Protein AF-A0A920BC83-F1 (afdb_monomer)

Foldseek 3Di:
DPPPPVVPVVPPDDDPDDDPDPDDDDDDDDDVPDDPAFFEKDWDDDPVQPPQDVQWGKIKIATPVARQWIKIFIAHVVRATAKIWIGDDQKIWIQGVPPAIFIWGWPVVVDPDPDPPPPPDDTDTDTDPDPVVNVVVLVNLVRYAYPPVCRVVSCVRSPD

pLDDT: mean 72.92, std 22.59, range [27.86, 96.5]

Structure (mmCIF, N/CA/C/O backbone):
data_AF-A0A920BC83-F1
#
_entry.id   AF-A0A920BC83-F1
#
loop_
_atom_site.group_PDB
_atom_site.id
_atom_site.type_symbol
_atom_site.label_atom_id
_atom_site.label_alt_id
_atom_site.label_comp_id
_atom_site.label_asym_id
_atom_site.label_entity_id
_atom_site.label_seq_id
_atom_site.pdbx_PDB_ins_code
_atom_site.Cartn_x
_atom_site.Cartn_y
_atom_site.Cartn_z
_atom_site.occupancy
_atom_site.B_iso_or_equiv
_atom_site.auth_seq_id
_atom_site.auth_comp_id
_atom_site.auth_asym_id
_atom_site.auth_atom_id
_atom_site.pdbx_PDB_model_num
ATOM 1 N N . MET A 1 1 ? -12.612 -16.344 -35.325 1.00 45.12 1 MET A N 1
ATOM 2 C CA . MET A 1 1 ? -12.568 -17.540 -34.449 1.00 45.12 1 MET A CA 1
ATOM 3 C C . MET A 1 1 ? -13.727 -18.509 -34.738 1.00 45.12 1 MET A C 1
ATOM 5 O O . MET A 1 1 ? -14.613 -18.660 -33.910 1.00 45.12 1 MET A O 1
ATOM 9 N N . LYS A 1 2 ? -13.766 -19.165 -35.908 1.00 48.12 2 LYS A N 1
ATOM 10 C CA . LYS A 1 2 ? -14.780 -20.207 -36.217 1.00 48.12 2 LYS A CA 1
ATOM 11 C C . LYS A 1 2 ? -14.177 -21.565 -36.607 1.00 48.12 2 LYS A C 1
ATOM 13 O O . LYS A 1 2 ? -14.914 -22.513 -36.824 1.00 48.12 2 LYS A O 1
ATOM 18 N N . THR A 1 3 ? -12.850 -21.685 -36.632 1.00 53.97 3 THR A N 1
ATOM 19 C CA . THR A 1 3 ? -12.171 -22.837 -37.254 1.00 53.97 3 THR A CA 1
ATOM 20 C C . THR A 1 3 ? -11.583 -23.840 -36.252 1.00 53.97 3 THR A C 1
ATOM 22 O O . THR A 1 3 ? -11.232 -24.945 -36.644 1.00 53.97 3 THR A O 1
ATOM 25 N N . LEU A 1 4 ? -11.515 -23.507 -34.955 1.00 46.91 4 LEU A N 1
ATOM 26 C CA . LEU A 1 4 ? -11.003 -24.412 -33.907 1.00 46.91 4 LEU A CA 1
ATOM 27 C C . LEU A 1 4 ? -12.107 -25.196 -33.174 1.00 46.91 4 LEU A C 1
ATOM 29 O O . LEU A 1 4 ? -11.830 -26.248 -32.610 1.00 46.91 4 LEU A O 1
ATOM 33 N N . ARG A 1 5 ? -13.367 -24.738 -33.236 1.00 45.44 5 ARG A N 1
ATOM 34 C CA . ARG A 1 5 ? -14.498 -25.359 -32.522 1.00 45.44 5 ARG A CA 1
ATOM 35 C C . ARG A 1 5 ? -14.931 -26.696 -33.142 1.00 45.44 5 ARG A C 1
ATOM 37 O O . ARG A 1 5 ? -15.176 -27.652 -32.422 1.00 45.44 5 ARG A O 1
ATOM 44 N N . ASN A 1 6 ? -14.895 -26.805 -34.471 1.00 45.97 6 ASN A N 1
ATOM 45 C CA . ASN A 1 6 ? -15.348 -28.009 -35.182 1.00 45.97 6 ASN A CA 1
ATOM 46 C C . ASN A 1 6 ? -14.375 -29.200 -35.109 1.00 45.97 6 ASN A C 1
ATOM 48 O O . ASN A 1 6 ? -14.723 -30.290 -35.549 1.00 45.97 6 ASN A O 1
ATOM 52 N N . LYS A 1 7 ? -13.154 -29.021 -34.582 1.00 47.34 7 LYS A N 1
ATOM 53 C CA . LYS A 1 7 ? -12.143 -30.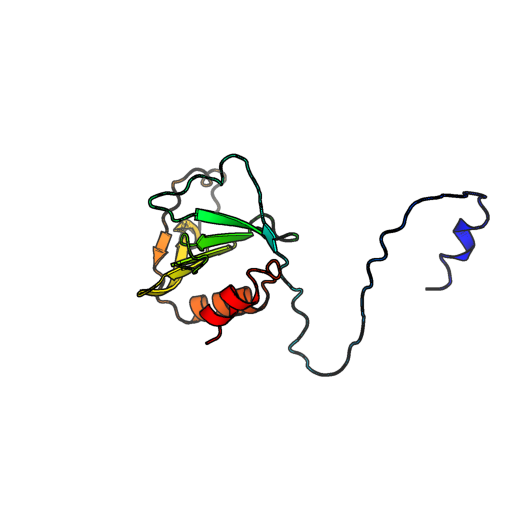093 -34.544 1.00 47.34 7 LYS A CA 1
ATOM 54 C C . LYS A 1 7 ? -12.144 -30.892 -33.234 1.00 47.34 7 LYS A C 1
ATOM 56 O O . LYS A 1 7 ? -11.537 -31.955 -33.189 1.00 47.34 7 LYS A O 1
ATOM 61 N N . MET A 1 8 ? -12.823 -30.406 -32.191 1.00 45.94 8 MET A N 1
ATOM 62 C CA . MET A 1 8 ? -12.816 -31.026 -30.856 1.00 45.94 8 MET A CA 1
ATOM 63 C C . MET A 1 8 ? -14.079 -31.847 -30.546 1.00 45.94 8 MET A C 1
ATOM 65 O O . MET A 1 8 ? -14.011 -32.752 -29.721 1.00 45.94 8 MET A O 1
ATOM 69 N N . GLU A 1 9 ? -15.194 -31.614 -31.246 1.00 46.41 9 GLU A N 1
ATOM 70 C CA . GLU A 1 9 ? -16.441 -32.384 -31.062 1.00 46.41 9 GLU A CA 1
ATOM 71 C C . GLU A 1 9 ? -16.430 -33.742 -31.794 1.00 46.41 9 GLU A C 1
ATOM 73 O O . GLU A 1 9 ? -17.108 -34.673 -31.372 1.00 46.41 9 GLU A O 1
ATOM 78 N N . ASN A 1 10 ? -15.584 -33.915 -32.817 1.00 49.25 10 ASN A N 1
ATOM 79 C CA . ASN A 1 10 ? -15.471 -35.175 -33.572 1.00 49.25 10 ASN A CA 1
ATOM 80 C C . ASN A 1 10 ? -14.663 -36.286 -32.869 1.00 49.25 10 ASN A C 1
ATOM 82 O O . ASN A 1 10 ? -14.542 -37.375 -33.421 1.00 49.25 10 ASN A O 1
ATOM 86 N N . ASN A 1 11 ? -14.126 -36.041 -31.668 1.00 47.41 11 ASN A N 1
ATOM 87 C CA . ASN A 1 11 ? -13.285 -37.005 -30.942 1.00 47.41 11 ASN A CA 1
ATOM 88 C C . ASN A 1 11 ? -13.915 -37.547 -29.644 1.00 47.41 11 ASN A C 1
ATOM 90 O O . ASN A 1 11 ? -13.211 -38.153 -28.843 1.00 47.41 11 ASN A O 1
ATOM 94 N N . GLY A 1 12 ? -15.222 -37.358 -29.420 1.00 44.09 12 GLY A N 1
ATOM 95 C CA . GLY A 1 12 ? -15.964 -38.115 -28.397 1.00 44.09 12 GLY A CA 1
ATOM 96 C C . GLY A 1 12 ? -15.496 -37.943 -26.943 1.00 44.09 12 GLY A C 1
ATOM 97 O O . GLY A 1 12 ? -15.760 -38.807 -26.110 1.00 44.09 12 GLY A O 1
ATOM 98 N N . LEU A 1 13 ? -14.812 -36.846 -26.609 1.00 35.84 13 LEU A N 1
ATOM 99 C CA . LEU A 1 13 ? -14.359 -36.567 -25.245 1.00 35.84 13 LEU A CA 1
ATOM 100 C C . LEU A 1 13 ? -15.444 -35.806 -24.472 1.00 35.84 13 LEU A C 1
ATOM 102 O O . LEU A 1 13 ? -15.517 -34.580 -24.500 1.00 35.84 13 LEU A O 1
ATOM 106 N N . SER A 1 14 ? -16.291 -36.553 -23.761 1.00 39.16 14 SER A N 1
ATOM 107 C CA . SER A 1 14 ? -17.115 -36.014 -22.676 1.00 39.16 14 SER A CA 1
ATOM 108 C C . SER A 1 14 ? -16.209 -35.687 -21.492 1.00 39.16 14 SER A C 1
ATOM 110 O O . SER A 1 14 ? -15.689 -36.593 -20.843 1.00 39.16 14 SER A O 1
ATOM 112 N N . MET A 1 15 ? -16.050 -34.404 -21.177 1.00 34.72 15 MET A N 1
ATOM 113 C CA . MET A 1 15 ? -15.323 -33.970 -19.989 1.00 34.72 15 MET A CA 1
ATOM 114 C C . MET A 1 15 ? -16.243 -33.123 -19.113 1.00 34.72 15 MET A C 1
ATOM 116 O O . MET A 1 15 ? -16.402 -31.919 -19.303 1.00 34.72 15 MET A O 1
ATOM 120 N N . HIS A 1 16 ? -16.858 -33.787 -18.133 1.00 40.78 16 HIS A N 1
ATOM 121 C CA . HIS A 1 16 ? -17.297 -33.139 -16.904 1.00 40.78 16 HIS A CA 1
ATOM 122 C C . HIS A 1 16 ? -16.063 -32.499 -16.257 1.00 40.78 16 HIS A C 1
ATOM 124 O O . HIS A 1 16 ? -15.235 -33.175 -15.655 1.00 40.78 16 HIS A O 1
ATOM 130 N N . SER A 1 17 ? -15.913 -31.193 -16.436 1.00 28.38 17 SER A N 1
ATOM 131 C CA . SER A 1 17 ? -14.898 -30.381 -15.781 1.00 28.38 17 SER A CA 1
ATOM 132 C C . SER A 1 17 ? -15.529 -29.026 -15.506 1.00 28.38 17 SER A C 1
ATOM 134 O O . SER A 1 17 ? -15.891 -28.277 -16.416 1.00 28.38 17 SER A O 1
ATOM 136 N N . ILE A 1 18 ? -15.750 -28.775 -14.219 1.00 33.50 18 ILE A N 1
ATOM 137 C CA . ILE A 1 18 ? -16.287 -27.539 -13.661 1.00 33.50 18 ILE A CA 1
ATOM 138 C C . ILE A 1 18 ? -15.388 -26.397 -14.143 1.00 33.50 18 ILE A C 1
ATOM 140 O O . ILE A 1 18 ? -14.271 -26.212 -13.671 1.00 33.50 18 ILE A O 1
ATOM 144 N N . THR A 1 19 ? -15.861 -25.678 -15.157 1.00 28.66 19 THR A N 1
ATOM 145 C CA . THR A 1 19 ? -15.126 -24.580 -15.777 1.00 28.66 19 THR A CA 1
ATOM 146 C C . THR A 1 19 ? -15.439 -23.315 -14.988 1.00 28.66 19 THR A C 1
ATOM 148 O O . THR A 1 19 ? -16.552 -22.791 -15.070 1.00 28.66 19 THR A O 1
ATOM 151 N N . TYR A 1 20 ? -14.471 -22.830 -14.207 1.00 28.48 20 TYR A N 1
ATOM 152 C CA . TYR A 1 20 ? -14.525 -21.498 -13.610 1.00 28.48 20 TYR A CA 1
ATOM 153 C C . TYR A 1 20 ? -14.664 -20.474 -14.738 1.00 28.48 20 TYR A C 1
ATOM 155 O O . TYR A 1 20 ? -13.798 -20.324 -15.600 1.00 28.48 20 TYR A O 1
ATOM 163 N N . LYS A 1 21 ? -15.821 -19.820 -14.781 1.00 27.86 21 LYS A N 1
ATOM 164 C CA . LYS A 1 21 ? -16.197 -18.868 -15.820 1.00 27.86 21 LYS A CA 1
ATOM 165 C C . LYS A 1 21 ? -15.518 -17.531 -15.518 1.00 27.86 21 LYS A C 1
ATOM 167 O O . LYS A 1 21 ? -16.116 -16.671 -14.884 1.00 27.86 21 LYS A O 1
ATOM 172 N N . ILE A 1 22 ? -14.269 -17.362 -15.951 1.00 33.88 22 ILE A N 1
ATOM 173 C CA . ILE A 1 22 ? -13.614 -16.048 -15.974 1.00 33.88 22 ILE A CA 1
ATOM 174 C C . ILE A 1 22 ? -14.342 -15.208 -17.030 1.00 33.88 22 ILE A C 1
ATOM 176 O O . ILE A 1 22 ? -14.239 -15.462 -18.232 1.00 33.88 22 ILE A O 1
ATOM 180 N N . ILE A 1 23 ? -15.143 -14.242 -16.586 1.00 33.47 23 ILE A N 1
ATOM 181 C CA . ILE A 1 23 ? -15.820 -13.295 -17.473 1.00 33.47 23 ILE A CA 1
ATOM 182 C C . ILE A 1 23 ? -14.829 -12.167 -17.780 1.00 33.47 23 ILE A C 1
ATOM 184 O O . ILE A 1 23 ? -14.712 -11.210 -17.024 1.00 33.47 23 ILE A O 1
ATOM 188 N N . LEU A 1 24 ? -14.120 -12.268 -18.905 1.00 30.44 24 LEU A N 1
ATOM 189 C CA . LEU A 1 24 ? -13.396 -11.134 -19.485 1.00 30.44 24 LEU A CA 1
ATOM 190 C C . LEU A 1 24 ? -14.408 -10.212 -20.179 1.00 30.44 24 LEU A C 1
ATOM 192 O O . LEU A 1 24 ? -14.850 -10.486 -21.298 1.00 30.44 24 LEU A O 1
ATOM 196 N N . HIS A 1 25 ? -14.795 -9.119 -19.522 1.00 34.47 25 HIS A N 1
ATOM 197 C CA . HIS A 1 25 ? -15.542 -8.043 -20.172 1.00 34.47 25 HIS A CA 1
ATOM 198 C C . HIS A 1 25 ? -14.594 -7.210 -21.047 1.00 34.47 25 HIS A C 1
ATOM 200 O O . HIS A 1 25 ? -13.909 -6.309 -20.580 1.00 34.47 25 HIS A O 1
ATOM 206 N N . SER A 1 26 ? -14.583 -7.504 -22.348 1.00 36.25 26 SER A N 1
ATOM 207 C CA . SER A 1 26 ? -14.062 -6.601 -23.376 1.00 36.25 26 SER A CA 1
ATOM 208 C C . SER A 1 26 ? -15.147 -5.591 -23.759 1.00 36.25 26 SER A C 1
ATOM 210 O O . SER A 1 26 ? -16.175 -5.958 -24.334 1.00 36.25 26 SER A O 1
ATOM 212 N N . LYS A 1 27 ? -14.911 -4.313 -23.456 1.00 37.62 27 LYS A N 1
ATOM 213 C CA . LYS A 1 27 ? -15.493 -3.179 -24.182 1.00 37.62 27 LYS A CA 1
ATOM 214 C C . LYS A 1 27 ? -14.438 -2.086 -24.315 1.00 37.62 27 LYS A C 1
ATOM 216 O O . LYS A 1 27 ? -14.280 -1.242 -23.444 1.00 37.62 27 LYS A O 1
ATOM 221 N N . GLU A 1 28 ? -13.739 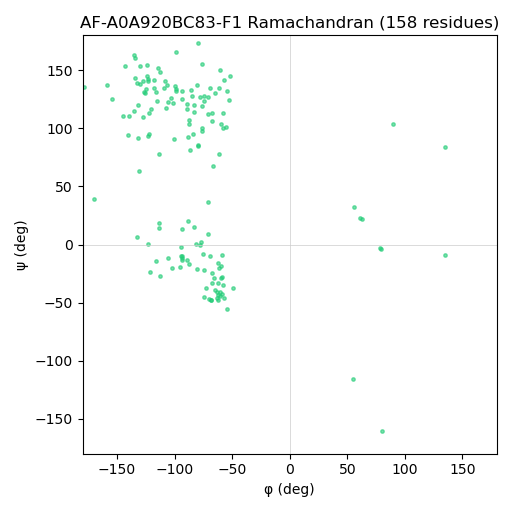-2.102 -25.443 1.00 45.53 28 GLU A N 1
ATOM 222 C CA . GLU A 1 28 ? -13.051 -0.920 -25.953 1.00 45.53 28 GLU A CA 1
ATOM 223 C C . GLU A 1 28 ? -14.082 0.053 -26.536 1.00 45.53 28 GLU A C 1
ATOM 225 O O . GLU A 1 28 ? -14.871 -0.328 -27.407 1.00 45.53 28 GLU A O 1
ATOM 230 N N . LYS A 1 29 ? -14.037 1.317 -26.098 1.00 37.97 29 LYS A N 1
ATOM 231 C CA . LYS A 1 29 ? -13.780 2.473 -26.976 1.00 37.97 29 LYS A CA 1
ATOM 232 C C . LYS A 1 29 ? -13.757 3.796 -26.194 1.00 37.97 29 LYS A C 1
ATOM 234 O O . LYS A 1 29 ? -14.694 4.097 -25.469 1.00 37.97 29 LYS A O 1
ATOM 239 N N . GLN A 1 30 ? -12.742 4.597 -26.542 1.00 36.47 30 GLN A N 1
ATOM 240 C CA . GLN A 1 30 ? -12.510 6.033 -26.291 1.00 36.47 30 GLN A CA 1
ATOM 241 C C . GLN A 1 30 ? -11.767 6.403 -24.996 1.00 36.47 30 GLN A C 1
ATOM 243 O O . GLN A 1 30 ? -12.333 6.425 -23.913 1.00 36.47 30 GLN A O 1
ATOM 248 N N . GLY A 1 31 ? -10.486 6.758 -25.166 1.00 35.56 31 GLY A N 1
ATOM 249 C CA . GLY A 1 31 ? -9.596 7.288 -24.130 1.00 35.56 31 GLY A CA 1
ATOM 250 C C . GLY A 1 31 ? -8.227 6.612 -24.169 1.00 35.56 31 GLY A C 1
ATOM 251 O O . GLY A 1 31 ? -7.989 5.657 -23.443 1.00 35.56 31 GLY A O 1
ATOM 252 N N . PHE A 1 32 ? -7.328 7.087 -25.030 1.00 39.38 32 PHE A N 1
ATOM 253 C CA . PHE A 1 32 ? -5.983 6.543 -25.290 1.00 39.38 32 PHE A CA 1
ATOM 254 C C . PHE A 1 32 ? -4.980 6.757 -24.123 1.00 39.38 32 PHE A C 1
ATOM 256 O O . PHE A 1 32 ? -3.798 6.976 -24.345 1.00 39.38 32 PHE A O 1
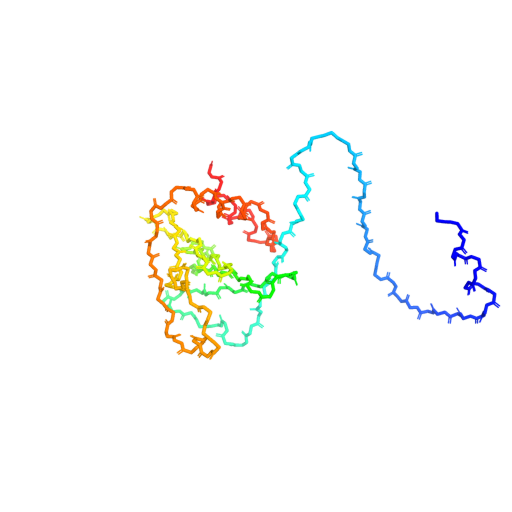ATOM 263 N N . TRP A 1 33 ? -5.454 6.671 -22.875 1.00 39.81 33 TRP A N 1
ATOM 264 C CA . TRP A 1 33 ? -4.647 6.646 -21.644 1.00 39.81 33 TRP A CA 1
ATOM 265 C C . TRP A 1 33 ? -5.067 5.528 -20.669 1.00 39.81 33 TRP A C 1
ATOM 267 O O . TRP A 1 33 ? -4.541 5.446 -19.567 1.00 39.81 33 TRP A O 1
ATOM 277 N N . MET A 1 34 ? -5.985 4.634 -21.059 1.00 41.91 34 MET A N 1
ATOM 278 C CA . MET A 1 34 ? -6.473 3.546 -20.204 1.00 41.91 34 MET A CA 1
ATOM 279 C C . MET A 1 34 ? -6.267 2.176 -20.851 1.00 41.91 34 MET A C 1
ATOM 281 O O . MET A 1 34 ? -7.142 1.742 -21.583 1.00 41.91 34 MET A O 1
ATOM 285 N N . THR A 1 35 ? -5.155 1.491 -20.571 1.00 50.69 35 THR A N 1
ATOM 286 C CA . THR A 1 35 ? -5.056 0.007 -20.561 1.00 50.69 35 THR A CA 1
ATOM 287 C C . THR A 1 35 ? -3.711 -0.449 -19.972 1.00 50.69 35 THR A C 1
ATOM 289 O O . THR A 1 35 ? -3.085 -1.383 -20.476 1.00 50.69 35 THR A O 1
ATOM 292 N N . ALA A 1 36 ? -3.205 0.197 -18.921 1.00 65.81 36 ALA A N 1
ATOM 293 C CA . ALA A 1 36 ? -2.214 -0.497 -18.105 1.00 65.81 36 ALA A CA 1
ATOM 294 C C . ALA A 1 36 ? -2.990 -1.538 -17.290 1.00 65.81 36 ALA A C 1
ATOM 296 O O . ALA A 1 36 ? -3.973 -1.187 -16.639 1.00 65.81 36 ALA A O 1
ATOM 297 N N . ARG A 1 37 ? -2.624 -2.822 -17.391 1.00 82.44 37 ARG A N 1
ATOM 298 C CA . ARG A 1 37 ? -3.307 -3.872 -16.622 1.00 82.44 37 ARG A CA 1
ATOM 299 C C . ARG A 1 37 ? -3.236 -3.541 -15.123 1.00 82.44 37 ARG A C 1
ATOM 301 O O . ARG A 1 37 ? -2.186 -3.030 -14.692 1.00 82.44 37 ARG A O 1
ATOM 308 N N . PRO A 1 38 ? -4.320 -3.804 -14.368 1.00 90.31 38 PRO A N 1
ATOM 309 C CA . PRO A 1 38 ? -4.296 -3.663 -12.923 1.00 90.31 38 PRO A CA 1
ATOM 310 C C . PRO A 1 38 ? -3.250 -4.604 -12.327 1.00 90.31 38 PRO A C 1
ATOM 312 O O . PRO A 1 38 ? -2.948 -5.659 -12.884 1.00 90.31 38 PRO A O 1
ATOM 315 N N . LEU A 1 39 ? -2.681 -4.188 -11.204 1.00 94.56 39 LEU A N 1
ATOM 316 C CA . LEU A 1 39 ? -1.724 -4.945 -10.413 1.00 94.56 39 LEU A CA 1
ATOM 317 C C . LEU A 1 39 ? -2.492 -5.543 -9.240 1.00 94.56 39 LEU A C 1
ATOM 319 O O . LEU A 1 39 ? -2.666 -4.893 -8.212 1.00 94.56 39 LEU A O 1
ATOM 323 N N . ILE A 1 40 ? -3.005 -6.755 -9.425 1.00 96.19 40 ILE A N 1
ATOM 324 C CA . ILE A 1 40 ? -3.878 -7.408 -8.447 1.00 96.19 40 ILE A CA 1
ATOM 325 C C . ILE A 1 40 ? -3.029 -7.960 -7.302 1.00 96.19 40 ILE A C 1
ATOM 327 O O . ILE A 1 40 ? -2.073 -8.702 -7.532 1.00 96.19 40 ILE A O 1
ATOM 331 N N . PHE A 1 41 ? -3.380 -7.601 -6.071 1.00 96.50 41 PHE A N 1
ATOM 332 C CA . PHE A 1 41 ? -2.736 -8.053 -4.845 1.00 96.50 41 PHE A CA 1
ATOM 333 C C . PHE A 1 41 ? -3.623 -9.025 -4.071 1.00 96.50 41 PHE A C 1
ATOM 335 O O . PHE A 1 41 ? -4.826 -8.821 -3.910 1.00 96.50 41 PHE A O 1
ATOM 342 N N . TYR A 1 42 ? -2.998 -10.047 -3.494 1.00 94.44 42 TYR A N 1
ATOM 343 C CA . TYR A 1 42 ? -3.644 -10.975 -2.570 1.00 94.44 42 TYR A CA 1
ATOM 344 C C . TYR A 1 42 ? -2.903 -11.019 -1.232 1.00 94.44 42 TYR A C 1
ATOM 346 O O . TYR A 1 42 ? -1.678 -10.897 -1.169 1.00 94.44 42 TYR A O 1
ATOM 354 N N . GLU A 1 43 ? -3.653 -11.185 -0.140 1.00 93.44 43 GLU A N 1
ATOM 355 C CA . GLU A 1 43 ? -3.085 -11.282 1.208 1.00 93.44 43 GLU A CA 1
ATOM 356 C C . GLU A 1 43 ? -2.346 -12.617 1.384 1.00 93.44 43 GLU A C 1
ATOM 358 O O . GLU A 1 43 ? -2.907 -13.700 1.196 1.00 93.44 43 GLU A O 1
ATOM 363 N N . ILE A 1 44 ? -1.090 -12.545 1.813 1.00 90.06 44 ILE A N 1
ATOM 364 C CA . ILE A 1 44 ? -0.285 -13.696 2.205 1.00 90.06 44 ILE A CA 1
ATOM 365 C C . ILE A 1 44 ? -0.552 -13.979 3.682 1.00 90.06 44 ILE A C 1
ATOM 367 O O . ILE A 1 44 ? -0.020 -13.315 4.574 1.00 90.06 44 ILE A O 1
ATOM 371 N N . LYS A 1 45 ? -1.347 -15.012 3.953 1.00 83.81 45 LYS A N 1
ATOM 372 C CA . LYS A 1 45 ? -1.594 -15.480 5.320 1.00 83.81 45 LYS A CA 1
ATOM 373 C C . LYS A 1 45 ? -0.550 -16.520 5.703 1.00 83.81 45 LYS A C 1
ATOM 375 O O . LYS A 1 45 ? -0.500 -17.597 5.116 1.00 83.81 45 LYS A O 1
ATOM 380 N N . SER A 1 46 ? 0.267 -16.227 6.712 1.00 68.56 46 SER A N 1
ATOM 381 C CA . SER A 1 46 ? 1.148 -17.221 7.329 1.00 68.56 46 SER A CA 1
ATOM 382 C C . SER A 1 46 ? 0.896 -17.317 8.834 1.00 68.56 46 SER A C 1
ATOM 384 O O . SER A 1 46 ? 0.482 -16.357 9.477 1.00 68.56 46 SER A O 1
ATOM 386 N N . GLN A 1 47 ? 1.201 -18.459 9.446 1.00 60.44 47 GLN A N 1
ATOM 387 C CA . GLN A 1 47 ? 1.136 -18.582 10.911 1.00 60.44 47 GLN A CA 1
ATOM 388 C C . GLN A 1 47 ? 2.126 -17.638 11.629 1.00 60.44 47 GLN A C 1
ATOM 390 O O . GLN A 1 47 ? 1.975 -17.374 12.813 1.00 60.44 47 GLN A O 1
ATOM 395 N N . LYS A 1 48 ? 3.123 -17.092 10.913 1.00 54.75 48 LYS A N 1
ATOM 396 C CA . LYS A 1 48 ? 4.092 -16.112 11.430 1.00 54.75 48 LYS A CA 1
ATOM 397 C C . LYS A 1 48 ? 3.636 -14.654 11.283 1.00 54.75 48 LYS A C 1
ATOM 399 O O . LYS A 1 48 ? 4.236 -13.778 11.883 1.00 54.75 48 LYS A O 1
ATOM 404 N N . THR A 1 49 ? 2.596 -14.351 10.501 1.00 50.81 49 THR A N 1
ATOM 405 C CA . THR A 1 49 ? 2.098 -12.963 10.326 1.00 50.81 49 THR A CA 1
ATOM 406 C C . THR A 1 49 ? 1.264 -12.461 11.512 1.00 50.81 49 THR A C 1
ATOM 408 O O . THR A 1 49 ? 0.796 -11.328 11.510 1.00 50.81 49 THR A O 1
ATOM 411 N N . GLU A 1 50 ? 1.109 -13.274 12.558 1.00 53.25 50 GLU A N 1
ATOM 412 C CA . GLU A 1 50 ? 0.442 -12.909 13.814 1.00 53.25 50 GLU A CA 1
ATOM 413 C C . GLU A 1 50 ? 1.400 -12.269 14.840 1.00 53.25 50 GLU A C 1
ATOM 415 O O . GLU A 1 50 ? 1.134 -12.237 16.038 1.00 53.25 50 GLU A O 1
ATOM 420 N N . HIS A 1 51 ? 2.542 -11.743 14.392 1.00 52.72 51 HIS A N 1
ATOM 421 C CA . HIS A 1 51 ? 3.427 -10.963 15.252 1.00 52.72 51 HIS A CA 1
ATOM 422 C C . HIS A 1 51 ? 2.893 -9.534 15.384 1.00 52.72 51 HIS A C 1
ATOM 424 O O . HIS A 1 51 ? 3.285 -8.635 14.644 1.00 52.72 51 HIS A O 1
ATOM 430 N N . SER A 1 52 ? 1.984 -9.326 16.340 1.00 61.66 52 SER A N 1
ATOM 431 C CA . SER A 1 52 ? 1.631 -7.982 16.790 1.00 61.66 52 SER A CA 1
ATOM 432 C C . SER A 1 52 ? 2.739 -7.445 17.694 1.00 61.66 52 SER A C 1
ATOM 434 O O . SER A 1 52 ? 2.997 -8.023 18.754 1.00 61.66 52 SER A O 1
ATOM 436 N N . ARG A 1 53 ? 3.382 -6.341 17.318 1.00 64.56 53 ARG A N 1
ATOM 437 C CA . ARG A 1 53 ? 4.260 -5.595 18.230 1.00 64.56 53 ARG A CA 1
ATOM 438 C C . ARG A 1 53 ? 3.483 -4.383 18.717 1.00 64.56 53 ARG A C 1
ATOM 440 O O . ARG A 1 53 ? 2.986 -3.619 17.899 1.00 64.56 53 ARG A O 1
ATOM 447 N N . ASP A 1 54 ? 3.314 -4.258 20.029 1.00 72.81 54 ASP A N 1
ATOM 448 C CA . ASP A 1 54 ? 2.558 -3.159 20.648 1.00 72.81 54 ASP A CA 1
ATOM 449 C C . ASP A 1 54 ? 1.112 -3.027 20.116 1.00 72.81 54 ASP A C 1
ATOM 451 O O . ASP A 1 54 ? 0.562 -1.937 19.998 1.00 72.81 54 ASP A O 1
ATOM 455 N N . GLY A 1 55 ? 0.492 -4.157 19.751 1.00 80.62 55 GLY A N 1
ATOM 456 C CA . GLY A 1 55 ? -0.856 -4.202 19.172 1.00 80.62 55 GLY A CA 1
ATOM 457 C C . GLY A 1 55 ? -0.934 -3.842 17.683 1.00 80.62 55 GLY A C 1
ATOM 458 O O . GLY A 1 55 ? -2.003 -3.974 17.096 1.00 80.62 55 GLY A O 1
ATOM 459 N N . ILE A 1 56 ? 0.175 -3.450 17.050 1.00 86.25 56 ILE A N 1
ATOM 460 C CA . ILE A 1 56 ? 0.229 -3.210 15.607 1.00 86.25 56 ILE A CA 1
ATOM 461 C C . ILE A 1 56 ? 0.448 -4.532 14.878 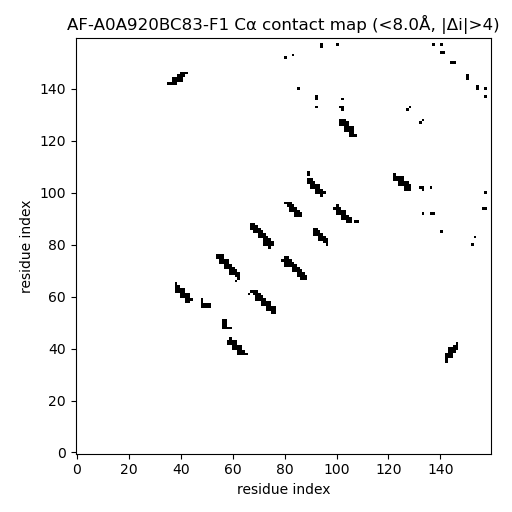1.00 86.25 56 ILE A C 1
ATOM 463 O O . ILE A 1 56 ? 1.462 -5.202 15.087 1.00 86.25 56 ILE A O 1
ATOM 467 N N . ARG A 1 57 ? -0.487 -4.898 14.002 1.00 88.69 57 ARG A N 1
ATOM 468 C CA . ARG A 1 57 ? -0.403 -6.086 13.149 1.00 88.69 57 ARG A CA 1
ATOM 469 C C . ARG A 1 57 ? 0.055 -5.690 11.750 1.00 88.69 57 ARG A C 1
ATOM 471 O O . ARG A 1 57 ? -0.448 -4.727 11.183 1.00 88.69 57 ARG A O 1
ATOM 478 N N . GLN A 1 58 ? 0.971 -6.471 11.185 1.00 90.38 58 GLN A N 1
ATOM 479 C CA . GLN A 1 58 ? 1.370 -6.351 9.787 1.00 90.38 58 GLN A CA 1
ATOM 480 C C . GLN A 1 58 ? 0.545 -7.305 8.914 1.00 90.38 58 GLN A C 1
ATOM 482 O O . GLN A 1 58 ? 0.413 -8.491 9.221 1.00 90.38 58 GLN A O 1
ATOM 487 N N . LEU A 1 59 ? 0.020 -6.788 7.811 1.00 90.94 59 LEU A N 1
ATOM 488 C CA . LEU A 1 59 ? -0.561 -7.545 6.712 1.00 90.94 59 LEU A CA 1
ATOM 489 C C . LEU A 1 59 ? 0.411 -7.501 5.538 1.00 90.94 59 LEU A C 1
ATOM 491 O O . LEU A 1 59 ? 0.972 -6.447 5.240 1.00 90.94 59 LEU A O 1
ATOM 495 N N . SER A 1 60 ? 0.598 -8.638 4.881 1.00 92.94 60 SER A N 1
ATOM 496 C CA . SER A 1 60 ? 1.511 -8.778 3.750 1.00 92.94 60 SER A CA 1
ATOM 497 C C . SER A 1 60 ? 0.722 -9.159 2.514 1.00 92.94 60 SER A C 1
ATOM 499 O O . SER A 1 60 ? -0.104 -10.067 2.571 1.00 92.94 60 SER A O 1
ATOM 501 N N . PHE A 1 61 ? 1.006 -8.508 1.397 1.00 94.19 61 PHE A N 1
ATOM 502 C CA . PHE A 1 61 ? 0.358 -8.749 0.119 1.00 94.19 61 PHE A CA 1
ATOM 503 C C . PHE A 1 61 ? 1.417 -8.995 -0.953 1.00 94.19 61 PHE A C 1
ATOM 505 O O . PHE A 1 61 ? 2.451 -8.326 -0.963 1.00 94.19 61 PHE A O 1
ATOM 512 N N . ALA A 1 62 ? 1.150 -9.936 -1.853 1.00 94.31 62 ALA A N 1
ATOM 513 C CA . ALA A 1 62 ? 1.933 -10.153 -3.069 1.00 94.31 62 ALA A CA 1
ATOM 514 C C . ALA A 1 62 ? 1.087 -9.810 -4.291 1.00 94.31 62 ALA A C 1
ATOM 516 O O . ALA A 1 62 ? -0.132 -9.997 -4.264 1.00 94.31 62 ALA A O 1
ATOM 517 N N . CYS A 1 63 ? 1.736 -9.326 -5.347 1.00 94.62 63 CYS A N 1
ATOM 518 C CA . CYS A 1 63 ? 1.084 -9.136 -6.635 1.00 94.62 63 CYS A CA 1
ATOM 519 C C . CYS A 1 63 ? 1.016 -10.464 -7.405 1.00 94.62 63 CYS A C 1
ATOM 521 O O . CYS A 1 63 ? 1.986 -11.219 -7.436 1.00 94.62 63 CYS A O 1
ATOM 523 N N . GLU A 1 64 ? -0.127 -10.742 -8.032 1.00 93.31 64 GLU A N 1
ATOM 524 C CA . GLU A 1 64 ? -0.377 -11.974 -8.791 1.00 93.31 64 GLU A CA 1
ATOM 525 C C . GLU A 1 64 ? 0.568 -12.124 -9.990 1.00 93.31 64 GLU A C 1
ATOM 527 O O . GLU A 1 64 ? 1.198 -13.167 -10.163 1.00 93.31 64 GLU A O 1
ATOM 532 N N . ASP A 1 65 ? 0.713 -11.057 -10.777 1.00 89.25 65 ASP A N 1
ATOM 533 C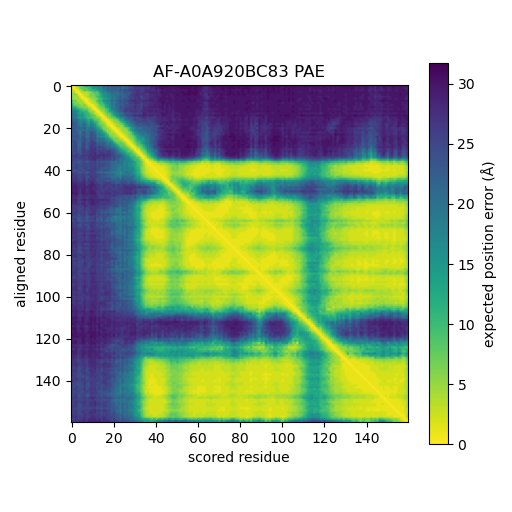 CA . ASP A 1 65 ? 1.475 -11.072 -12.031 1.00 89.25 65 ASP A CA 1
ATOM 534 C C . ASP A 1 65 ? 2.939 -10.620 -11.864 1.00 89.25 65 ASP A C 1
ATOM 536 O O . ASP A 1 65 ? 3.744 -10.758 -12.789 1.00 89.25 65 ASP A O 1
ATOM 540 N N . HIS A 1 66 ? 3.303 -10.086 -10.693 1.00 90.25 66 HIS A N 1
ATOM 541 C CA . HIS A 1 66 ? 4.613 -9.485 -10.428 1.00 90.25 66 HIS A CA 1
ATOM 542 C C . HIS A 1 66 ? 5.214 -10.020 -9.116 1.00 90.25 66 HIS A C 1
ATOM 544 O O . HIS A 1 66 ? 4.967 -9.461 -8.045 1.00 90.25 66 HIS A O 1
ATOM 550 N N . PRO A 1 67 ? 6.020 -11.100 -9.165 1.00 87.06 67 PRO A N 1
ATOM 551 C CA . PRO A 1 67 ? 6.526 -11.780 -7.967 1.00 87.06 67 PRO A CA 1
ATOM 552 C C . PRO A 1 67 ? 7.553 -10.963 -7.167 1.00 87.06 67 PRO A C 1
ATOM 554 O O . PRO A 1 67 ? 7.944 -11.360 -6.070 1.00 87.06 67 PRO A O 1
ATOM 557 N N . ASP A 1 68 ? 8.028 -9.853 -7.722 1.00 86.56 68 ASP A N 1
ATOM 558 C CA . ASP A 1 68 ? 8.923 -8.885 -7.097 1.00 86.56 68 ASP A CA 1
ATOM 559 C C . ASP A 1 68 ? 8.179 -7.708 -6.445 1.00 86.56 68 ASP A C 1
ATOM 561 O O . ASP A 1 68 ? 8.817 -6.853 -5.830 1.00 86.56 68 ASP A O 1
ATOM 565 N N . MET A 1 69 ? 6.846 -7.670 -6.545 1.00 93.50 69 MET A N 1
ATOM 566 C CA . MET A 1 69 ? 6.017 -6.628 -5.953 1.00 93.50 69 MET A CA 1
ATOM 567 C C . MET A 1 69 ? 5.322 -7.107 -4.682 1.00 93.50 69 MET A C 1
ATOM 569 O O . MET A 1 69 ? 4.574 -8.089 -4.676 1.00 93.50 69 MET A O 1
ATOM 573 N N . PHE A 1 70 ? 5.520 -6.348 -3.609 1.00 94.88 70 PHE A N 1
ATOM 574 C CA . PHE A 1 70 ? 4.929 -6.620 -2.304 1.00 94.88 70 PHE A CA 1
ATOM 575 C C . PHE A 1 70 ? 4.350 -5.348 -1.714 1.00 94.88 70 PHE A C 1
ATOM 577 O O . PHE A 1 70 ? 4.932 -4.279 -1.846 1.00 94.88 70 PHE A O 1
ATOM 584 N N . CYS A 1 71 ? 3.229 -5.471 -1.016 1.00 95.38 71 CYS A N 1
ATOM 585 C CA . CYS A 1 71 ? 2.677 -4.382 -0.226 1.00 95.38 71 CYS A CA 1
ATOM 586 C C . CYS A 1 71 ? 2.528 -4.833 1.223 1.00 95.38 71 CYS A C 1
ATOM 588 O O . CYS A 1 71 ? 2.144 -5.973 1.496 1.00 95.38 71 CYS A O 1
ATOM 590 N N . PHE A 1 72 ? 2.830 -3.940 2.154 1.00 94.44 72 PHE A N 1
ATOM 591 C CA . PHE A 1 72 ? 2.705 -4.180 3.578 1.00 94.44 72 PHE A CA 1
ATOM 592 C C . PHE A 1 72 ? 1.860 -3.090 4.213 1.00 94.44 72 PHE A C 1
ATOM 594 O O . PHE A 1 72 ? 2.102 -1.901 4.007 1.00 94.44 72 PHE A O 1
ATOM 601 N N . LEU A 1 73 ? 0.883 -3.511 5.008 1.00 94.50 73 LEU A N 1
ATOM 602 C CA . LEU A 1 73 ? 0.027 -2.620 5.780 1.00 94.50 73 LEU A CA 1
ATOM 603 C C . LEU A 1 73 ? 0.272 -2.882 7.259 1.00 94.50 73 LEU A C 1
ATOM 605 O O . LEU A 1 73 ? 0.223 -4.030 7.694 1.00 94.50 73 LEU A O 1
ATOM 609 N N . TRP A 1 74 ? 0.486 -1.834 8.044 1.00 93.81 74 TRP A N 1
ATOM 610 C CA . TRP A 1 74 ? 0.476 -1.929 9.500 1.00 93.81 74 TRP A CA 1
ATOM 611 C C . TRP A 1 74 ? -0.804 -1.309 10.025 1.00 93.81 74 TRP A C 1
ATOM 613 O O . TRP A 1 74 ? -1.086 -0.137 9.769 1.00 93.81 74 TRP A O 1
ATOM 623 N N . ILE A 1 75 ? -1.560 -2.106 10.769 1.00 92.50 75 ILE A N 1
ATOM 624 C CA . ILE A 1 75 ? -2.853 -1.733 11.331 1.00 92.50 75 ILE A CA 1
ATOM 625 C C . ILE A 1 75 ? -2.807 -1.784 12.849 1.00 92.50 75 ILE A C 1
ATOM 627 O O . ILE A 1 75 ? -2.184 -2.672 13.434 1.00 92.50 75 ILE A O 1
ATOM 631 N N . ASP A 1 76 ? -3.466 -0.827 13.490 1.00 91.56 76 ASP A N 1
ATOM 632 C CA . ASP A 1 76 ? -3.649 -0.836 14.937 1.00 91.56 76 ASP A CA 1
ATOM 633 C C . ASP A 1 76 ? -4.792 -1.785 15.370 1.00 91.56 76 ASP A C 1
ATOM 635 O O . ASP A 1 76 ? -5.516 -2.322 14.521 1.00 91.56 76 ASP A O 1
ATOM 639 N N . PRO A 1 77 ? -5.001 -2.004 16.685 1.00 88.81 77 PRO A N 1
ATOM 640 C CA . PRO A 1 77 ? -6.089 -2.855 17.174 1.00 88.81 77 PRO A CA 1
ATOM 641 C C . PRO A 1 77 ? -7.498 -2.398 16.760 1.00 88.81 77 PRO A C 1
ATOM 643 O O . PRO A 1 77 ? -8.431 -3.196 16.796 1.00 88.81 77 PRO A O 1
ATOM 646 N N . ASN A 1 78 ? -7.660 -1.133 16.356 1.00 91.06 78 ASN A N 1
ATOM 647 C CA . ASN A 1 78 ? -8.916 -0.562 15.873 1.00 91.06 78 ASN A CA 1
ATOM 648 C C . ASN A 1 78 ? -9.041 -0.635 14.340 1.00 91.06 78 ASN A C 1
ATOM 650 O O . ASN A 1 78 ? -9.906 0.036 13.781 1.00 91.06 78 ASN A O 1
ATOM 654 N N . GLN A 1 79 ? -8.190 -1.419 13.664 1.00 88.12 79 GLN A N 1
ATOM 655 C CA . GLN A 1 79 ? -8.140 -1.559 12.202 1.00 88.12 79 GLN A CA 1
ATOM 656 C C . GLN A 1 79 ? -7.777 -0.258 11.465 1.00 88.12 79 GLN A C 1
ATOM 658 O O . GLN A 1 79 ? -8.066 -0.118 10.277 1.00 88.12 79 GLN A O 1
ATOM 663 N N . LYS A 1 80 ? -7.130 0.705 12.133 1.00 92.12 80 LYS A N 1
ATOM 664 C CA . LYS A 1 80 ? -6.656 1.927 11.470 1.00 92.12 80 LYS A CA 1
ATOM 665 C C . LYS A 1 80 ? -5.281 1.703 10.863 1.00 92.12 80 LYS A C 1
ATOM 667 O O . LYS A 1 80 ? -4.382 1.202 11.540 1.00 92.12 80 LYS A O 1
ATOM 672 N N . LEU A 1 81 ? -5.107 2.128 9.611 1.00 93.94 81 LEU A N 1
ATOM 673 C CA . LEU A 1 81 ? -3.808 2.132 8.942 1.00 93.94 81 LEU A CA 1
ATOM 674 C C . LEU A 1 81 ? -2.852 3.101 9.643 1.00 93.94 81 LEU A C 1
ATOM 676 O O . LEU A 1 81 ? -3.186 4.255 9.902 1.00 93.94 81 LEU A O 1
ATOM 680 N N . LYS A 1 82 ? -1.649 2.613 9.938 1.00 94.81 82 LYS A N 1
ATOM 681 C CA . LYS A 1 82 ? -0.550 3.375 10.546 1.00 94.81 82 LYS A CA 1
ATOM 682 C C . LYS A 1 82 ? 0.628 3.561 9.605 1.00 94.81 82 LYS A C 1
ATOM 684 O O . LYS A 1 82 ? 1.383 4.521 9.746 1.00 94.81 82 LYS A O 1
ATOM 689 N N . HIS A 1 83 ? 0.793 2.630 8.675 1.00 95.00 83 HIS A N 1
ATOM 690 C CA . HIS A 1 83 ? 1.880 2.624 7.712 1.00 95.00 83 HIS A CA 1
ATOM 691 C C . HIS A 1 83 ? 1.476 1.758 6.513 1.00 95.00 83 HIS A C 1
ATOM 693 O O . HIS A 1 83 ? 0.898 0.683 6.696 1.00 95.00 83 HIS A O 1
ATOM 699 N N . VAL A 1 84 ? 1.776 2.234 5.308 1.00 96.25 84 VAL A N 1
ATOM 700 C CA . VAL A 1 84 ? 1.669 1.496 4.048 1.00 96.25 84 VAL A CA 1
ATOM 701 C C . VAL A 1 84 ? 3.018 1.550 3.348 1.00 96.25 84 VAL A C 1
ATOM 703 O O . VAL A 1 84 ? 3.571 2.633 3.184 1.00 96.25 84 VAL A O 1
ATOM 706 N N . GLN A 1 85 ? 3.527 0.399 2.919 1.00 95.75 85 GLN A N 1
ATOM 707 C CA . GLN A 1 85 ? 4.774 0.302 2.169 1.00 95.75 85 GLN A CA 1
ATOM 708 C C . GLN A 1 85 ? 4.567 -0.579 0.939 1.00 95.75 85 GLN A C 1
ATOM 710 O O . GLN A 1 85 ? 4.235 -1.756 1.073 1.00 95.75 85 GLN A O 1
ATOM 715 N N . LEU A 1 86 ? 4.785 -0.020 -0.248 1.00 96.12 86 LEU A N 1
ATOM 716 C CA . LEU A 1 86 ? 4.758 -0.731 -1.521 1.00 96.12 86 LEU A CA 1
ATOM 717 C C . LEU A 1 86 ? 6.192 -0.882 -2.042 1.00 96.12 86 LEU A C 1
ATOM 719 O O . LEU A 1 86 ? 6.861 0.108 -2.327 1.00 96.12 86 LEU A O 1
ATOM 723 N N . LEU A 1 87 ? 6.646 -2.126 -2.179 1.00 93.06 87 LEU A N 1
ATOM 724 C CA . LEU A 1 87 ? 7.923 -2.504 -2.780 1.00 93.06 87 LEU A CA 1
ATOM 725 C C . LEU A 1 87 ? 7.709 -2.933 -4.230 1.00 93.06 87 LEU A C 1
ATOM 727 O O . LEU A 1 87 ? 6.843 -3.766 -4.506 1.00 93.06 87 LEU A O 1
ATOM 731 N N . PHE A 1 88 ? 8.529 -2.415 -5.139 1.00 89.88 88 PHE A N 1
ATOM 732 C CA . PHE A 1 88 ? 8.535 -2.816 -6.544 1.00 89.88 88 PHE A CA 1
ATOM 733 C C . PHE A 1 88 ? 9.911 -2.562 -7.158 1.00 89.88 88 PHE A C 1
ATOM 735 O O . PHE A 1 88 ? 10.457 -1.459 -7.083 1.00 89.88 88 PHE A O 1
ATOM 742 N N . GLY A 1 89 ? 10.502 -3.601 -7.752 1.00 85.12 89 GLY A N 1
ATOM 743 C CA . GLY A 1 89 ? 11.884 -3.552 -8.219 1.00 85.12 89 GLY A CA 1
ATOM 744 C C . GLY A 1 89 ? 12.856 -3.155 -7.099 1.00 85.12 89 GLY A C 1
ATOM 745 O O . GLY A 1 89 ? 13.024 -3.873 -6.115 1.00 85.12 89 GLY A O 1
ATOM 746 N N . GLU A 1 90 ? 13.506 -2.004 -7.260 1.00 84.94 90 GLU A N 1
ATOM 747 C CA . GLU A 1 90 ? 14.435 -1.420 -6.282 1.00 84.94 90 GLU A CA 1
ATOM 748 C C . GLU A 1 90 ? 13.894 -0.099 -5.689 1.00 84.94 90 GLU A C 1
ATOM 750 O O . GLU A 1 90 ? 14.661 0.682 -5.129 1.00 84.94 90 GLU A O 1
ATOM 755 N N . SER A 1 91 ? 12.584 0.150 -5.809 1.00 88.25 91 SER A N 1
ATOM 756 C CA . SER A 1 91 ? 11.898 1.334 -5.274 1.00 88.25 91 SER A CA 1
ATOM 757 C C . SER A 1 91 ? 10.903 0.962 -4.178 1.00 88.25 91 SER A C 1
ATOM 759 O O . SER A 1 91 ? 10.348 -0.143 -4.151 1.00 88.25 91 SER A O 1
ATOM 761 N N . VAL A 1 92 ? 10.682 1.908 -3.269 1.00 91.38 92 VAL A N 1
ATOM 762 C CA . VAL A 1 92 ? 9.766 1.790 -2.139 1.00 91.38 92 VAL A CA 1
ATOM 763 C C . VAL A 1 92 ? 8.951 3.065 -2.027 1.00 91.38 92 VAL A C 1
ATOM 765 O O . VAL A 1 92 ? 9.500 4.121 -1.718 1.00 91.38 92 VAL A O 1
ATOM 768 N N . LEU A 1 93 ? 7.645 2.951 -2.246 1.00 94.12 93 LEU A N 1
ATOM 769 C CA . LEU A 1 93 ? 6.685 4.008 -1.951 1.00 94.12 93 LEU A CA 1
ATOM 770 C C . LEU A 1 93 ? 6.125 3.774 -0.551 1.00 94.12 93 LEU A C 1
ATOM 772 O O . LEU A 1 93 ? 5.599 2.696 -0.264 1.00 94.12 93 LEU A O 1
ATOM 776 N N . GLU A 1 94 ? 6.223 4.775 0.312 1.00 94.69 94 GLU A N 1
ATOM 777 C CA . GLU A 1 94 ? 5.855 4.647 1.714 1.00 94.69 94 GLU A CA 1
ATOM 778 C C . GLU A 1 94 ? 4.932 5.783 2.149 1.00 94.69 94 GLU A C 1
ATOM 780 O O . GLU A 1 94 ? 5.146 6.945 1.813 1.00 94.69 94 GLU A O 1
ATOM 785 N N . TRP A 1 95 ? 3.913 5.451 2.937 1.00 96.00 95 TRP A N 1
ATOM 786 C CA . TRP A 1 95 ? 3.157 6.416 3.724 1.00 96.00 95 TRP A CA 1
ATOM 787 C C . TRP A 1 95 ? 3.171 6.010 5.184 1.00 96.00 95 TRP A C 1
ATOM 789 O O . TRP A 1 95 ? 2.842 4.871 5.509 1.00 96.00 95 TRP A O 1
ATOM 799 N N . LYS A 1 96 ? 3.434 6.955 6.081 1.00 94.00 96 LYS A N 1
ATOM 800 C CA . LYS A 1 96 ? 3.354 6.712 7.522 1.00 94.00 96 LYS A CA 1
ATOM 801 C C . LYS A 1 96 ? 2.573 7.811 8.225 1.00 94.00 96 LYS A C 1
ATOM 803 O O . LYS A 1 96 ? 2.729 8.995 7.919 1.00 94.00 96 LYS A O 1
ATOM 808 N N . GLU A 1 97 ? 1.740 7.414 9.190 1.00 92.81 97 GLU A N 1
ATOM 809 C CA . GLU A 1 97 ? 0.910 8.339 9.967 1.00 92.81 97 GLU A CA 1
ATOM 810 C C . GLU A 1 97 ? 1.781 9.458 10.569 1.00 92.81 97 GLU A C 1
ATOM 812 O O . GLU A 1 97 ? 2.777 9.203 11.249 1.00 92.81 97 GLU A O 1
ATOM 817 N N . GLY A 1 98 ? 1.423 10.710 10.273 1.00 92.12 98 GLY A N 1
ATOM 818 C CA . GLY A 1 98 ? 2.148 11.901 10.726 1.00 92.12 98 GLY A CA 1
ATOM 819 C C . GLY A 1 98 ? 3.430 12.246 9.953 1.00 92.12 98 GLY A C 1
ATOM 820 O O . GLY A 1 98 ? 4.029 13.274 10.254 1.00 92.12 98 GLY A O 1
ATOM 821 N N . GLN A 1 99 ? 3.851 11.439 8.973 1.00 89.69 99 GLN A N 1
ATOM 822 C CA . GLN A 1 99 ? 5.065 11.676 8.169 1.00 89.69 99 GLN A CA 1
ATOM 823 C C . GLN A 1 99 ? 4.777 11.920 6.681 1.00 89.69 99 GLN A C 1
ATOM 825 O O . GLN A 1 99 ? 5.638 12.436 5.976 1.00 89.69 99 GLN A O 1
ATOM 830 N N . GLY A 1 100 ? 3.564 11.611 6.217 1.00 90.38 100 GLY A N 1
ATOM 831 C CA . GLY A 1 100 ? 3.169 11.812 4.823 1.00 90.38 100 GLY A CA 1
ATOM 832 C C . GLY A 1 100 ? 3.685 10.705 3.905 1.00 90.38 100 GLY A C 1
ATOM 833 O O . GLY A 1 100 ? 3.987 9.606 4.371 1.00 90.38 100 GLY A O 1
ATOM 834 N N . ILE A 1 101 ? 3.721 10.997 2.604 1.00 92.19 101 ILE A N 1
ATOM 835 C CA . ILE A 1 101 ? 4.158 10.072 1.553 1.00 92.19 101 ILE A CA 1
ATOM 836 C C . ILE A 1 101 ? 5.607 10.390 1.185 1.00 92.19 101 ILE A C 1
ATOM 838 O O . ILE A 1 101 ? 5.944 11.553 0.966 1.00 92.19 101 ILE A O 1
ATOM 842 N N . ASN A 1 102 ? 6.447 9.366 1.080 1.00 90.50 102 ASN A N 1
ATOM 843 C CA . ASN A 1 102 ? 7.801 9.475 0.555 1.00 90.50 102 ASN A CA 1
ATOM 844 C C . ASN A 1 102 ? 8.100 8.327 -0.415 1.00 90.50 102 ASN A C 1
ATOM 846 O O . ASN A 1 102 ? 7.403 7.310 -0.439 1.00 90.50 102 ASN A O 1
ATOM 850 N N . CYS A 1 103 ? 9.149 8.502 -1.213 1.00 89.62 103 CYS A N 1
ATOM 851 C CA . CYS A 1 103 ? 9.704 7.437 -2.026 1.00 89.62 103 CYS A CA 1
ATOM 852 C C . CYS A 1 103 ? 11.182 7.249 -1.684 1.00 89.62 103 CYS A C 1
ATOM 854 O O . CYS A 1 103 ? 11.922 8.199 -1.432 1.00 89.62 103 CYS A O 1
ATOM 856 N N . SER A 1 104 ? 11.628 6.002 -1.677 1.00 85.75 104 SER A N 1
ATOM 857 C CA . SER A 1 104 ? 13.027 5.647 -1.487 1.00 85.75 104 SER A CA 1
ATOM 858 C C . SER A 1 104 ? 13.449 4.600 -2.503 1.00 85.75 104 SER A C 1
ATOM 860 O O . SER A 1 104 ? 12.623 3.922 -3.114 1.00 85.75 104 SER A O 1
ATOM 862 N N . GLN A 1 105 ? 14.753 4.493 -2.711 1.00 83.00 105 GLN A N 1
ATOM 863 C CA . GLN A 1 105 ? 15.346 3.522 -3.617 1.00 83.00 105 GLN A CA 1
ATOM 864 C C . GLN A 1 105 ? 16.472 2.778 -2.921 1.00 83.00 105 GLN A C 1
ATOM 866 O O . GLN A 1 105 ? 17.098 3.283 -1.982 1.00 83.00 105 GLN A O 1
ATOM 871 N N . THR A 1 106 ? 16.741 1.561 -3.379 1.00 74.44 106 THR A N 1
ATOM 872 C CA . THR A 1 106 ? 17.923 0.841 -2.923 1.00 74.44 106 THR A CA 1
ATOM 873 C C . THR A 1 106 ? 19.178 1.387 -3.601 1.00 74.44 106 THR A C 1
ATOM 875 O O . THR A 1 106 ? 19.157 1.913 -4.716 1.00 74.44 106 THR A O 1
ATOM 878 N N . ASN A 1 107 ? 20.315 1.201 -2.938 1.00 66.88 107 ASN A N 1
ATOM 879 C CA . ASN A 1 107 ? 21.642 1.561 -3.436 1.00 66.88 107 ASN A CA 1
ATOM 880 C C . ASN A 1 107 ? 22.050 0.877 -4.761 1.00 66.88 107 ASN A C 1
ATOM 882 O O . ASN A 1 107 ? 23.050 1.265 -5.357 1.00 66.88 107 ASN A O 1
ATOM 886 N N . ARG A 1 108 ? 21.291 -0.108 -5.261 1.00 63.44 108 ARG A N 1
ATOM 887 C CA . ARG A 1 108 ? 21.598 -0.810 -6.520 1.00 63.44 108 ARG A CA 1
ATOM 888 C C . ARG A 1 108 ? 21.321 -0.004 -7.779 1.00 63.44 108 ARG A C 1
ATOM 890 O O . ARG A 1 108 ? 21.913 -0.301 -8.808 1.00 63.44 108 ARG A O 1
ATOM 897 N N . ILE A 1 109 ? 20.465 1.011 -7.707 1.00 60.66 109 ILE A N 1
ATOM 898 C CA . ILE A 1 109 ? 20.174 1.871 -8.865 1.00 60.66 109 ILE A CA 1
ATOM 899 C C . ILE A 1 109 ? 21.400 2.717 -9.247 1.00 60.66 109 ILE A C 1
ATOM 901 O O . ILE A 1 109 ? 21.560 3.091 -10.404 1.00 60.66 109 ILE A O 1
ATOM 905 N N . GLN A 1 110 ? 22.309 2.965 -8.297 1.00 53.97 110 GLN A N 1
ATOM 906 C CA . GLN A 1 110 ? 23.539 3.728 -8.529 1.00 53.97 110 GLN A CA 1
ATOM 907 C C . GLN A 1 110 ? 24.715 2.862 -9.021 1.00 53.97 110 GLN A C 1
ATOM 909 O O . GLN A 1 110 ? 25.677 3.398 -9.574 1.00 53.97 110 GLN A O 1
ATOM 914 N N . GLU A 1 111 ? 24.660 1.533 -8.870 1.00 52.75 111 GLU A N 1
ATOM 915 C CA . GLU A 1 111 ? 25.738 0.631 -9.296 1.00 52.75 111 GLU A CA 1
ATOM 916 C C . GLU A 1 111 ? 25.576 0.227 -10.770 1.00 52.75 111 GLU A C 1
ATOM 918 O O . GLU A 1 111 ? 25.115 -0.861 -11.112 1.00 52.75 111 GLU A O 1
ATOM 923 N N . ASN A 1 112 ? 26.017 1.110 -11.668 1.00 47.44 112 ASN A N 1
ATOM 924 C CA . ASN A 1 112 ? 26.281 0.784 -13.071 1.00 47.44 112 ASN A CA 1
ATOM 925 C C . ASN A 1 112 ? 27.476 -0.180 -13.196 1.00 47.44 112 ASN A C 1
ATOM 927 O O . ASN A 1 112 ? 28.514 0.208 -13.721 1.00 47.44 112 ASN A O 1
ATOM 931 N N . GLU A 1 113 ? 27.391 -1.433 -12.744 1.00 47.75 113 GLU A N 1
ATOM 932 C CA . GLU A 1 113 ? 28.444 -2.405 -13.058 1.00 47.75 113 GLU A CA 1
ATOM 933 C C . GLU A 1 113 ? 27.913 -3.801 -13.394 1.00 47.75 113 GLU A C 1
ATOM 935 O O . GLU A 1 113 ? 27.479 -4.587 -12.553 1.00 47.75 113 GLU A 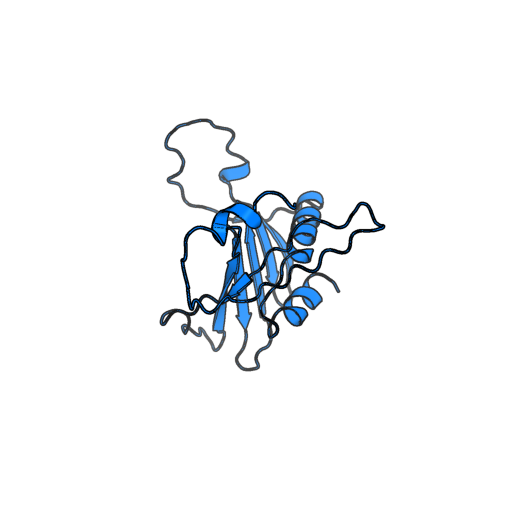O 1
ATOM 940 N N . ILE A 1 114 ? 28.067 -4.129 -14.680 1.00 50.66 114 ILE A N 1
ATOM 941 C CA . ILE A 1 114 ? 28.044 -5.467 -15.269 1.00 50.66 114 ILE A CA 1
ATOM 942 C C . ILE A 1 114 ? 29.192 -6.276 -14.641 1.00 50.66 114 ILE A C 1
ATOM 944 O O . ILE A 1 114 ? 30.263 -6.438 -15.221 1.00 50.66 114 ILE A O 1
ATOM 948 N N . LYS A 1 115 ? 29.009 -6.763 -13.414 1.00 45.75 115 LYS A N 1
ATOM 949 C CA . LYS A 1 115 ? 29.913 -7.727 -12.782 1.00 45.75 115 LYS A CA 1
ATOM 950 C C . LYS A 1 115 ? 29.091 -8.908 -12.290 1.00 45.75 115 LYS A C 1
ATOM 952 O O . LYS A 1 115 ? 28.297 -8.816 -11.356 1.00 45.75 115 LYS A O 1
ATOM 957 N N . ILE A 1 116 ? 29.280 -10.040 -12.963 1.00 44.44 116 ILE A N 1
ATOM 958 C CA . ILE A 1 116 ? 28.673 -11.325 -12.611 1.00 44.44 116 ILE A CA 1
ATOM 959 C C . ILE A 1 116 ? 29.134 -11.675 -11.187 1.00 44.44 116 ILE A C 1
ATOM 961 O O . ILE A 1 116 ? 30.285 -12.050 -10.985 1.00 44.44 116 ILE A O 1
ATOM 965 N N . GLY A 1 117 ? 28.251 -11.503 -10.196 1.00 48.75 117 GLY A N 1
ATOM 966 C CA . GLY A 1 117 ? 28.519 -11.856 -8.793 1.00 48.75 117 GLY A CA 1
ATOM 967 C C . GLY A 1 117 ? 28.122 -10.830 -7.720 1.00 48.75 117 GLY A C 1
ATOM 968 O O . GLY A 1 117 ? 28.123 -11.190 -6.546 1.00 48.75 117 GLY A O 1
ATOM 969 N N . VAL A 1 118 ? 27.726 -9.597 -8.070 1.00 47.41 118 VAL A N 1
ATOM 970 C CA . VAL A 1 118 ? 27.468 -8.506 -7.089 1.00 47.41 118 VAL A CA 1
ATOM 971 C C . VAL A 1 118 ? 26.077 -8.584 -6.427 1.00 47.41 118 VAL A C 1
ATOM 973 O O . VAL A 1 118 ? 25.740 -7.827 -5.520 1.00 47.41 118 VAL A O 1
ATOM 976 N N . HIS A 1 119 ? 25.259 -9.588 -6.759 1.00 49.06 119 HIS A N 1
ATOM 977 C CA . HIS A 1 119 ? 23.947 -9.760 -6.124 1.00 49.06 119 HIS A CA 1
ATOM 978 C C . HIS A 1 119 ? 23.987 -10.219 -4.646 1.00 49.06 119 HIS A C 1
ATOM 980 O O . HIS A 1 119 ? 22.932 -10.506 -4.077 1.00 49.06 119 HIS A O 1
ATOM 986 N N . LYS A 1 120 ? 25.162 -10.252 -4.000 1.00 46.66 120 LYS A N 1
ATOM 987 C CA . LYS A 1 120 ? 25.344 -10.526 -2.565 1.00 46.66 120 LYS A CA 1
ATOM 988 C C . LYS A 1 120 ? 25.882 -9.288 -1.837 1.00 46.66 120 LYS A C 1
ATOM 990 O O . LYS A 1 120 ? 27.062 -9.210 -1.523 1.00 46.66 120 LYS A O 1
ATOM 995 N N . GLY A 1 121 ? 24.998 -8.336 -1.561 1.00 53.31 121 GLY A N 1
ATOM 996 C CA . GLY A 1 121 ? 25.284 -7.144 -0.760 1.00 53.31 121 GLY A CA 1
ATOM 997 C C . GLY A 1 121 ? 24.073 -6.776 0.095 1.00 53.31 121 GLY A C 1
ATOM 998 O O . GLY A 1 121 ? 22.946 -7.136 -0.251 1.00 53.31 121 GLY A O 1
ATOM 999 N N . SER A 1 122 ? 24.307 -6.101 1.224 1.00 54.38 122 SER A N 1
ATOM 1000 C CA . SER A 1 122 ? 23.234 -5.536 2.052 1.00 54.38 122 SER A CA 1
ATOM 1001 C C . SER A 1 122 ? 22.450 -4.505 1.238 1.00 54.38 122 SER A C 1
ATOM 1003 O O . SER A 1 122 ? 23.059 -3.676 0.563 1.00 54.38 122 SER A O 1
ATOM 1005 N N . ARG A 1 123 ? 21.115 -4.557 1.295 1.00 61.34 123 ARG A N 1
ATOM 1006 C CA . ARG A 1 123 ? 20.250 -3.544 0.678 1.00 61.34 123 ARG A CA 1
ATOM 1007 C C . ARG A 1 123 ? 20.008 -2.442 1.698 1.00 61.34 123 ARG A C 1
ATOM 1009 O O . ARG A 1 123 ? 19.481 -2.723 2.773 1.00 61.34 123 ARG A O 1
ATOM 1016 N N . SER A 1 124 ? 20.390 -1.220 1.357 1.00 67.00 124 SER A N 1
ATOM 1017 C CA . SER A 1 124 ? 20.092 -0.037 2.165 1.00 67.00 124 SER A CA 1
ATOM 1018 C C . SER A 1 124 ? 19.059 0.809 1.435 1.00 67.00 124 SER A C 1
ATOM 1020 O O . SER A 1 124 ? 19.184 1.013 0.228 1.00 67.00 124 SER A O 1
ATOM 1022 N N . LEU A 1 125 ? 18.038 1.272 2.158 1.00 71.19 125 LEU A N 1
ATOM 1023 C CA . LEU A 1 125 ? 17.062 2.228 1.640 1.00 71.19 125 LEU A CA 1
ATOM 1024 C C . LEU A 1 125 ? 17.607 3.639 1.812 1.00 71.19 125 LEU A C 1
ATOM 1026 O O . LEU A 1 125 ? 18.006 4.028 2.911 1.00 71.19 125 LEU A O 1
ATOM 1030 N N . HIS A 1 126 ? 17.604 4.394 0.724 1.00 70.62 126 HIS A N 1
ATOM 1031 C CA . HIS A 1 126 ? 17.963 5.801 0.717 1.00 70.62 126 HIS A CA 1
ATOM 1032 C C . HIS A 1 126 ? 16.725 6.602 0.332 1.00 70.62 126 HIS A C 1
ATOM 1034 O O . HIS A 1 126 ? 16.134 6.344 -0.719 1.00 70.62 126 HIS A O 1
ATOM 1040 N N . SER A 1 127 ? 16.323 7.542 1.197 1.00 72.25 127 SER A N 1
ATOM 1041 C CA . SER A 1 127 ? 15.275 8.511 0.855 1.00 72.25 127 SER A CA 1
ATOM 1042 C C . SER A 1 127 ? 15.673 9.203 -0.437 1.00 72.25 127 SER A C 1
ATOM 1044 O O . SER A 1 127 ? 16.828 9.620 -0.574 1.00 72.25 127 SER A O 1
ATOM 1046 N N . ASN A 1 128 ? 14.741 9.281 -1.377 1.00 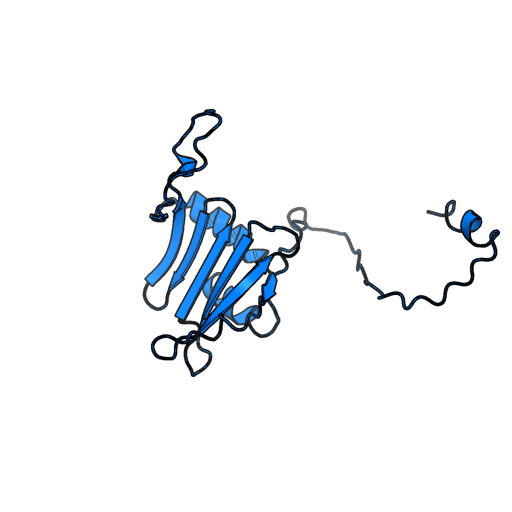70.19 128 ASN A N 1
ATOM 1047 C CA . ASN A 1 128 ? 14.962 9.969 -2.629 1.00 70.19 128 ASN A CA 1
ATOM 1048 C C . ASN A 1 128 ? 13.903 11.064 -2.760 1.00 70.19 128 ASN A C 1
ATOM 1050 O O . ASN A 1 128 ? 12.717 10.777 -2.896 1.00 70.19 128 ASN A O 1
ATOM 1054 N N . ASP A 1 129 ? 14.351 12.315 -2.709 1.00 74.94 129 ASP A N 1
ATOM 1055 C CA . ASP A 1 129 ? 13.482 13.489 -2.813 1.00 74.94 129 ASP A CA 1
ATOM 1056 C C . ASP A 1 129 ? 13.169 13.850 -4.281 1.00 74.94 129 ASP A C 1
ATOM 1058 O O . ASP A 1 129 ? 12.708 14.954 -4.562 1.00 74.94 129 ASP A O 1
ATOM 1062 N N . ASP A 1 130 ? 13.437 12.938 -5.223 1.00 80.81 130 ASP A N 1
ATOM 1063 C CA . ASP A 1 130 ? 13.136 13.085 -6.646 1.00 80.81 130 ASP A CA 1
ATOM 1064 C C . ASP A 1 130 ? 11.611 13.087 -6.910 1.00 80.81 130 ASP A C 1
ATOM 1066 O O . ASP A 1 130 ? 10.938 12.061 -6.733 1.00 80.81 130 ASP A O 1
ATOM 1070 N N . PRO A 1 131 ? 11.039 14.220 -7.364 1.00 83.62 131 PRO A N 1
ATOM 1071 C CA . PRO A 1 131 ? 9.613 14.326 -7.653 1.00 83.62 131 PRO A CA 1
ATOM 1072 C C . PRO A 1 131 ? 9.155 13.448 -8.823 1.00 83.62 131 PRO A C 1
ATOM 1074 O O . PRO A 1 131 ? 7.991 13.042 -8.843 1.00 83.62 131 PRO A O 1
ATOM 1077 N N . GLU A 1 132 ? 10.028 13.161 -9.796 1.00 86.44 132 GLU A N 1
ATOM 1078 C CA . GLU A 1 132 ? 9.680 12.312 -10.942 1.00 86.44 132 GLU A CA 1
ATOM 1079 C C . GLU A 1 132 ? 9.460 10.876 -10.476 1.00 86.44 132 GLU A C 1
ATOM 1081 O O . GLU A 1 132 ? 8.407 10.291 -10.741 1.00 86.44 132 GLU A O 1
ATOM 1086 N N . LEU A 1 133 ? 10.390 10.363 -9.669 1.00 84.81 133 LEU A N 1
ATOM 1087 C CA . LEU A 1 133 ? 10.274 9.055 -9.038 1.00 84.81 133 LEU A CA 1
ATOM 1088 C C . LEU A 1 133 ? 9.008 8.937 -8.181 1.00 84.81 133 LEU A C 1
ATOM 1090 O O . LEU A 1 133 ? 8.298 7.931 -8.258 1.00 84.81 133 LEU A O 1
ATOM 1094 N N . LEU A 1 134 ? 8.712 9.944 -7.353 1.00 88.75 134 LEU A N 1
ATOM 1095 C CA . LEU A 1 134 ? 7.501 9.933 -6.534 1.00 88.75 134 LEU A CA 1
ATOM 1096 C C . LEU A 1 134 ? 6.247 9.877 -7.416 1.00 88.75 134 LEU A C 1
ATOM 1098 O O . LEU A 1 134 ? 5.341 9.088 -7.147 1.00 88.75 134 LEU A O 1
ATOM 1102 N N . ASN A 1 135 ? 6.202 10.671 -8.487 1.00 89.62 135 ASN A N 1
ATOM 1103 C CA . ASN A 1 135 ? 5.078 10.674 -9.413 1.00 89.62 135 ASN A CA 1
ATOM 1104 C C . ASN A 1 135 ? 4.913 9.318 -10.120 1.00 89.62 135 ASN A C 1
ATOM 1106 O O . ASN A 1 135 ? 3.808 8.783 -10.147 1.00 89.62 135 ASN A O 1
ATOM 1110 N N . GLU A 1 136 ? 5.989 8.718 -10.632 1.00 89.12 136 GLU A N 1
ATOM 1111 C CA . GLU A 1 136 ? 5.953 7.373 -11.229 1.00 89.12 136 GLU A CA 1
ATOM 1112 C C . GLU A 1 136 ? 5.454 6.316 -10.237 1.00 89.12 136 GLU A C 1
ATOM 1114 O O . GLU A 1 136 ? 4.615 5.475 -10.568 1.00 89.12 136 GLU A O 1
ATOM 1119 N N . SER A 1 137 ? 5.918 6.400 -8.992 1.00 90.94 137 SER A N 1
ATOM 1120 C CA . SER A 1 137 ? 5.513 5.499 -7.914 1.00 90.94 137 SER A CA 1
ATOM 1121 C C . SER A 1 137 ? 4.023 5.627 -7.591 1.00 90.94 137 SER A C 1
ATOM 1123 O O . SER A 1 137 ? 3.334 4.620 -7.414 1.00 90.94 137 SER A O 1
ATOM 1125 N N . LEU A 1 138 ? 3.491 6.853 -7.574 1.00 92.56 138 LEU A N 1
ATOM 1126 C CA . LEU A 1 138 ? 2.058 7.104 -7.408 1.00 92.56 138 LEU A CA 1
ATOM 1127 C C . LEU A 1 138 ? 1.245 6.562 -8.593 1.00 92.56 138 LEU A C 1
ATOM 1129 O O . LEU A 1 138 ? 0.201 5.951 -8.379 1.00 92.56 138 LEU A O 1
ATOM 1133 N N . GLN A 1 139 ? 1.736 6.687 -9.830 1.00 91.62 139 GLN A N 1
ATOM 1134 C CA . GLN A 1 139 ? 1.093 6.074 -11.004 1.00 91.62 139 GLN A CA 1
ATOM 1135 C C . GLN A 1 139 ? 1.053 4.539 -10.917 1.00 91.62 139 GLN A C 1
ATOM 1137 O O . GLN A 1 139 ? 0.102 3.909 -11.383 1.00 91.62 139 GLN A O 1
ATOM 1142 N N . ILE A 1 140 ? 2.060 3.912 -10.302 1.00 92.75 140 ILE A N 1
ATOM 1143 C CA . ILE A 1 140 ? 2.034 2.471 -10.014 1.00 92.75 140 ILE A CA 1
ATOM 1144 C C . ILE A 1 140 ? 0.975 2.164 -8.950 1.00 92.75 140 ILE A C 1
ATOM 1146 O O . ILE A 1 140 ? 0.145 1.285 -9.177 1.00 92.75 140 ILE A O 1
ATOM 1150 N N . MET A 1 141 ? 0.945 2.918 -7.844 1.00 94.56 141 MET A N 1
ATOM 1151 C CA . MET A 1 141 ? -0.054 2.759 -6.777 1.00 94.56 141 MET A CA 1
ATOM 1152 C C . MET A 1 141 ? -1.495 2.911 -7.291 1.00 94.56 141 MET A C 1
ATOM 1154 O O . MET A 1 141 ? -2.375 2.181 -6.848 1.00 94.56 141 MET A O 1
ATOM 1158 N N . GLN A 1 142 ? -1.750 3.788 -8.270 1.00 92.62 142 GLN A N 1
ATOM 1159 C CA . GLN A 1 142 ? -3.064 3.938 -8.927 1.00 92.62 142 GLN A CA 1
ATOM 1160 C C . GLN A 1 142 ? -3.575 2.663 -9.586 1.00 92.62 142 GLN A C 1
ATOM 1162 O O . GLN A 1 142 ? -4.779 2.479 -9.735 1.00 92.62 142 GLN A O 1
ATOM 1167 N N . ARG A 1 143 ? -2.658 1.799 -10.015 1.00 93.31 143 ARG A N 1
ATOM 1168 C CA . ARG A 1 143 ? -2.979 0.561 -10.721 1.00 93.31 143 ARG A CA 1
ATOM 1169 C C . ARG A 1 143 ? -3.093 -0.630 -9.781 1.00 93.31 143 ARG A C 1
ATOM 1171 O O . ARG A 1 143 ? -3.491 -1.696 -10.242 1.00 93.31 143 ARG A O 1
ATOM 1178 N N . CYS A 1 144 ? -2.681 -0.494 -8.523 1.00 95.12 144 CYS A N 1
ATOM 1179 C CA . CYS A 1 144 ? -2.775 -1.564 -7.543 1.00 95.12 144 CYS A CA 1
ATOM 1180 C C . CYS A 1 144 ? -4.236 -1.818 -7.179 1.00 95.12 144 CYS A C 1
ATOM 1182 O O . CYS A 1 144 ? -4.972 -0.879 -6.918 1.00 95.12 144 CYS A O 1
ATOM 1184 N N . GLU A 1 145 ? -4.637 -3.083 -7.137 1.00 96.25 145 GLU A N 1
ATOM 1185 C CA . GLU A 1 145 ? -5.946 -3.501 -6.639 1.00 96.25 145 GLU A CA 1
ATOM 1186 C C . GLU A 1 145 ? -5.731 -4.447 -5.459 1.00 96.25 145 GLU A C 1
ATOM 1188 O O . GLU A 1 145 ? -5.144 -5.517 -5.605 1.00 96.25 145 GLU A O 1
ATOM 1193 N N . PHE A 1 146 ? -6.189 -4.051 -4.276 1.00 95.44 146 PHE A N 1
ATOM 1194 C CA . PHE A 1 146 ? -6.101 -4.840 -3.048 1.00 95.44 146 PHE A CA 1
ATOM 1195 C C . PHE A 1 146 ? -7.428 -5.556 -2.761 1.00 95.44 146 PHE A C 1
ATOM 1197 O O . PHE A 1 146 ? -8.467 -5.191 -3.318 1.00 95.44 146 PHE A O 1
ATOM 1204 N N . PRO A 1 147 ? -7.452 -6.543 -1.843 1.00 94.69 147 PRO A N 1
ATOM 1205 C CA . PRO A 1 147 ? -8.709 -7.095 -1.350 1.00 94.69 147 PRO A CA 1
ATOM 1206 C C . PRO A 1 147 ? -9.652 -5.992 -0.850 1.00 94.69 147 PRO A C 1
ATOM 1208 O O . PRO A 1 147 ? -9.203 -5.007 -0.262 1.00 94.69 147 PRO A O 1
ATOM 1211 N N . GLU A 1 148 ? -10.958 -6.181 -1.054 1.00 90.75 148 GLU A N 1
ATOM 1212 C CA . GLU A 1 148 ? -12.001 -5.157 -0.854 1.00 90.75 148 GLU A CA 1
ATOM 1213 C C . GLU A 1 148 ? -11.915 -4.442 0.503 1.00 90.75 148 GLU A C 1
ATOM 1215 O O . GLU A 1 148 ? -12.086 -3.229 0.579 1.00 90.75 148 GLU A O 1
ATOM 1220 N N . SER A 1 149 ? -11.562 -5.170 1.566 1.00 90.94 149 SER A N 1
ATOM 1221 C CA . SER A 1 149 ? -11.413 -4.624 2.919 1.00 90.94 149 SER A CA 1
ATOM 1222 C C . SER A 1 149 ? -10.330 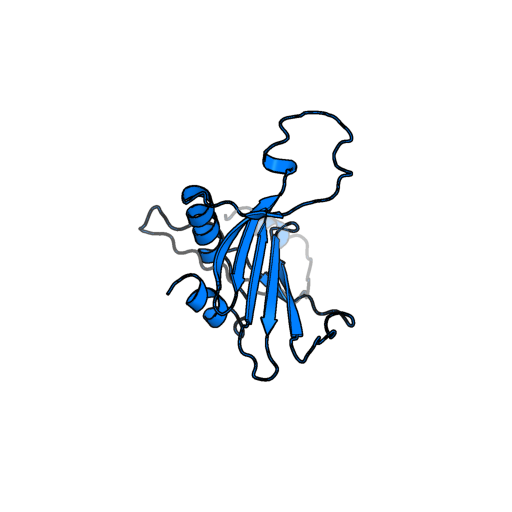-3.548 3.059 1.00 90.94 149 SER A C 1
ATOM 1224 O O . SER A 1 149 ? -10.346 -2.804 4.034 1.00 90.94 149 SER A O 1
ATOM 1226 N N . TRP A 1 150 ? -9.378 -3.482 2.126 1.00 93.75 150 TRP A N 1
ATOM 1227 C CA . TRP A 1 150 ? -8.206 -2.605 2.191 1.00 93.75 150 TRP A CA 1
ATOM 1228 C C . TRP A 1 150 ? -8.098 -1.641 1.016 1.00 93.75 150 TRP A C 1
ATOM 1230 O O . TRP A 1 150 ? -7.468 -0.598 1.164 1.00 93.75 150 TRP A O 1
ATOM 1240 N N . ASN A 1 151 ? -8.710 -1.962 -0.126 1.00 93.94 151 ASN A N 1
ATOM 1241 C CA . ASN A 1 151 ? -8.520 -1.214 -1.365 1.00 93.94 151 ASN A CA 1
ATOM 1242 C C . ASN A 1 151 ? -8.812 0.282 -1.208 1.00 93.94 151 ASN A C 1
ATOM 1244 O O . ASN A 1 151 ? -7.935 1.110 -1.440 1.00 93.94 151 ASN A O 1
ATOM 1248 N N . SER A 1 152 ? -10.014 0.631 -0.742 1.00 93.00 152 SER A N 1
ATOM 1249 C CA . SER A 1 152 ? -10.399 2.035 -0.562 1.00 93.00 152 SER A CA 1
ATOM 1250 C C . SER A 1 152 ? -9.508 2.746 0.456 1.00 93.00 152 SER A C 1
ATOM 1252 O O . SER A 1 152 ? -9.026 3.837 0.178 1.00 93.00 152 SER A O 1
ATOM 1254 N N . LEU A 1 153 ? -9.211 2.096 1.588 1.00 93.00 153 LEU A N 1
ATOM 1255 C CA . LEU A 1 153 ? -8.381 2.671 2.652 1.00 93.00 153 LEU A CA 1
ATOM 1256 C C . LEU A 1 153 ? -6.965 3.009 2.174 1.00 93.00 153 LEU A C 1
ATOM 1258 O O . LEU A 1 153 ? -6.417 4.041 2.548 1.00 93.00 153 LEU A O 1
ATOM 1262 N N . VAL A 1 154 ? -6.363 2.141 1.356 1.00 94.44 154 VAL A N 1
ATOM 1263 C CA . VAL A 1 154 ? -5.040 2.402 0.782 1.00 94.44 154 VAL A CA 1
ATOM 1264 C C . VAL A 1 154 ? -5.126 3.528 -0.244 1.00 94.44 154 VAL A C 1
ATOM 1266 O O . VAL A 1 154 ? -4.326 4.457 -0.190 1.00 94.44 154 VAL A O 1
ATOM 1269 N N . HIS A 1 155 ? -6.101 3.506 -1.155 1.00 94.56 155 HIS A N 1
ATOM 1270 C CA . HIS A 1 155 ? -6.186 4.543 -2.184 1.00 94.56 155 HIS A CA 1
ATOM 1271 C C . HIS A 1 155 ? -6.527 5.931 -1.639 1.00 94.56 155 HIS A C 1
ATOM 1273 O O . HIS A 1 155 ? -6.000 6.894 -2.180 1.00 94.56 155 HIS A O 1
ATOM 1279 N N . GLU A 1 156 ? -7.320 6.053 -0.573 1.00 93.56 156 GLU A N 1
ATOM 1280 C CA . GLU A 1 156 ? -7.598 7.340 0.090 1.00 93.56 156 GLU A CA 1
ATOM 1281 C C . GLU A 1 156 ? -6.324 8.020 0.619 1.00 93.56 156 GLU A C 1
ATOM 1283 O O . GLU A 1 156 ? -6.252 9.244 0.686 1.00 93.56 156 GLU A O 1
ATOM 1288 N N . ILE A 1 157 ? -5.297 7.242 0.972 1.00 93.25 157 ILE A N 1
ATOM 1289 C CA . ILE A 1 157 ? -4.016 7.770 1.455 1.00 93.25 157 ILE A CA 1
ATOM 1290 C C . ILE A 1 157 ? -3.194 8.368 0.311 1.00 93.25 157 ILE A C 1
ATOM 1292 O O . ILE A 1 157 ? -2.611 9.440 0.467 1.00 93.25 157 ILE A O 1
ATOM 1296 N N . PHE A 1 158 ? -3.109 7.659 -0.816 1.00 88.81 158 PHE A N 1
ATOM 1297 C CA . PHE A 1 158 ? -2.241 8.033 -1.940 1.00 88.81 158 PHE A CA 1
ATOM 1298 C C . PHE A 1 158 ? -2.957 8.884 -3.004 1.00 88.81 158 PHE A C 1
ATOM 1300 O O . PHE A 1 158 ? -2.291 9.454 -3.868 1.00 88.81 158 PHE A O 1
ATOM 1307 N N . HIS A 1 159 ? -4.286 9.012 -2.917 1.00 80.19 159 HIS A N 1
ATOM 1308 C CA . HIS A 1 159 ? -5.138 9.859 -3.762 1.00 80.19 159 HIS A CA 1
ATOM 1309 C C . HIS A 1 159 ? -6.093 10.720 -2.917 1.00 80.19 159 HIS A C 1
ATOM 1311 O O . HIS A 1 159 ? -7.308 10.519 -2.994 1.00 80.19 159 HIS A O 1
ATOM 1317 N N . PRO A 1 160 ? -5.565 11.633 -2.084 1.00 55.66 160 PRO A N 1
ATOM 1318 C CA . PRO A 1 160 ? -6.400 12.538 -1.301 1.00 55.66 160 PRO A CA 1
ATOM 1319 C C . PRO A 1 160 ? -7.210 13.508 -2.174 1.00 55.66 160 PRO A C 1
ATOM 1321 O O . PRO A 1 160 ? -6.727 13.892 -3.267 1.00 55.66 160 PRO A O 1
#

Radius of gyration: 21.34 Å; Cα contacts (8 Å, |Δi|>4): 203; chains: 1; bounding box: 47×52×58 Å

Mean predicted aligned error: 14.24 Å

Nearest PDB structures (foldseek):
  3wjv-assembly1_A  TM=7.970E-01  e=6.284E+00  Escherichia coli DH1
  1iwm-assembly1_A  TM=5.027E-01  e=1.726E+00  Escherichia coli
  3wju-assembly1_A  TM=4.894E-01  e=2.558E+00  Escherichia coli DH1
  8cm1-assembly1_A  TM=7.913E-01  e=9.312E+00  Vibrio cholerae

Secondary structure (DSSP, 8-state):
--SSGGGTGGG------------------S-TT--PPPEEEEE---TTTT--BTTBEEEEEEESS-TT-EEEEEE-TTS-EEEEEEEETTEEEEEETTTEEEEEEEGGGS-----TTTT-S---EEE---HHHHHHHHHHHTTEE--HHHHHHHHHHH--

Solvent-accessible surface area (backbone atoms only — not comparable to full-atom values): 10091 Å² total; per-res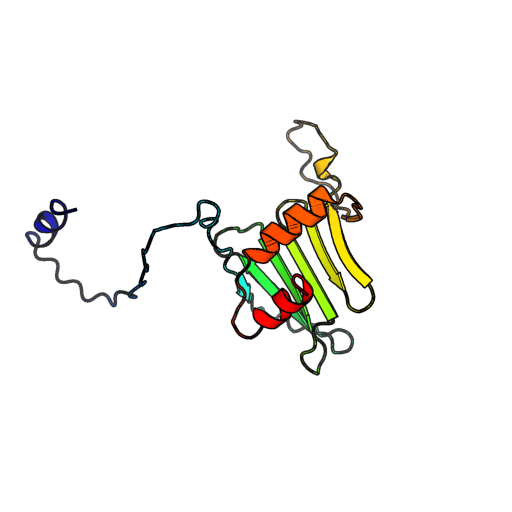idue (Å²): 143,78,78,71,67,73,70,61,70,81,66,76,74,84,71,95,64,92,72,83,81,80,80,81,84,84,78,91,82,90,63,102,84,74,78,78,77,69,44,46,36,46,78,61,87,51,93,74,51,73,60,52,59,94,55,33,34,52,46,42,27,40,30,76,92,40,90,67,29,38,38,36,40,33,25,40,84,84,70,43,80,48,32,42,40,40,38,43,87,60,37,34,42,35,36,36,74,98,72,50,76,50,32,28,32,35,64,67,80,75,59,91,64,100,52,96,75,69,92,78,67,88,84,49,82,39,84,44,92,50,66,66,60,42,50,55,47,48,59,51,57,72,35,52,41,49,54,80,96,45,31,62,68,55,46,50,70,81,58,114

Sequence (160 aa):
MKTLRNKMENNGLSMHSITYKIILHSKEKQGFWMTARPLIFYEIKSQKTEHSRDGIRQLSFACEDHPDMFCFLWIDPNQKLKHVQLLFGESVLEWKEGQGINCSQTNRIQENEIKIGVHKGSRSLHSNDDPELLNESLQIMQRCEFPESWNSLVHEIFHP